Protein AF-A0A0H2ZVA6-F1 (afdb_monomer)

Sequence (138 aa):
MTTPAHDQKVTHRYTIHYPEHEPRESDPHYRDFDAYRRKTHATAKCAFGVRTGDFTQCHGPLELHHTHIEFALQNGVDLQMLEHQYPGVGDPDSVGAWVESAQNLTYYCRWHHRGPGGVHCASSADFEGEHFVRGLIS

Foldseek 3Di:
DDDDDDDDDDDDDDDDDFPDDDPLVPQPQVVQLVVCCVVCQVPADAPLCVLLVHCPQADAGKDKDFAPDDRRRQVVDDLVVVCVVPPPQSDNVCVNNVSSHPVRIHIHHCCCCPNCLHPVHDDPVQVVVCSVDPPSDD

Structure (mmCIF, N/CA/C/O backbone):
data_AF-A0A0H2ZVA6-F1
#
_entry.id   AF-A0A0H2ZVA6-F1
#
loop_
_atom_site.group_PDB
_atom_site.id
_atom_site.type_symbol
_atom_site.label_atom_id
_atom_site.la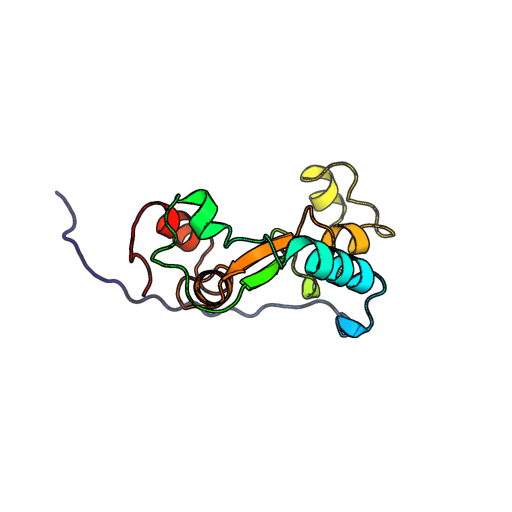bel_alt_id
_atom_site.label_comp_id
_atom_site.label_asym_id
_atom_site.label_entity_id
_atom_site.label_seq_id
_atom_site.pdbx_PDB_ins_code
_atom_site.Cartn_x
_atom_site.Cartn_y
_atom_site.Cartn_z
_atom_site.occupancy
_atom_site.B_iso_or_equiv
_atom_site.auth_seq_id
_atom_site.auth_comp_id
_atom_site.auth_asym_id
_atom_site.auth_atom_id
_atom_site.pdbx_PDB_model_num
ATOM 1 N N . MET A 1 1 ? -1.906 -5.203 38.327 1.00 72.31 1 MET A N 1
ATOM 2 C CA . MET A 1 1 ? -2.528 -3.883 38.078 1.00 72.31 1 MET A CA 1
ATOM 3 C C . MET A 1 1 ? -2.742 -3.741 36.583 1.00 72.31 1 MET A C 1
ATOM 5 O O . MET A 1 1 ? -1.890 -4.207 35.840 1.00 72.31 1 MET A O 1
ATOM 9 N N . THR A 1 2 ? -3.860 -3.159 36.154 1.00 92.38 2 THR A N 1
ATOM 10 C CA . THR A 1 2 ? -4.205 -2.939 34.738 1.00 92.38 2 THR A CA 1
ATOM 11 C C . THR A 1 2 ? -4.223 -1.444 34.431 1.00 92.38 2 THR A C 1
ATOM 13 O O . THR A 1 2 ? -4.660 -0.659 35.272 1.00 92.38 2 THR A O 1
ATOM 16 N N . THR A 1 3 ? -3.787 -1.048 33.237 1.00 91.50 3 THR A N 1
ATOM 17 C CA . THR A 1 3 ? -3.921 0.333 32.747 1.00 91.50 3 THR A CA 1
ATOM 18 C C . THR A 1 3 ? -5.367 0.576 32.282 1.00 91.50 3 THR A C 1
ATOM 20 O O . THR A 1 3 ? -5.880 -0.253 31.529 1.00 91.50 3 THR A O 1
ATOM 23 N N . PRO A 1 4 ? -6.051 1.657 32.711 1.00 96.12 4 PRO A N 1
ATOM 24 C CA . PRO A 1 4 ? -7.389 1.998 32.217 1.00 96.12 4 PRO A CA 1
ATOM 25 C C . PRO A 1 4 ? -7.412 2.299 30.711 1.00 96.12 4 PRO A C 1
ATOM 27 O O . PRO A 1 4 ? -6.395 2.691 30.134 1.00 96.12 4 PRO A O 1
ATOM 30 N N . ALA A 1 5 ? -8.587 2.169 30.088 1.00 93.56 5 ALA A N 1
ATOM 31 C CA . ALA A 1 5 ? -8.805 2.618 28.714 1.00 93.56 5 ALA A CA 1
ATOM 32 C C . ALA A 1 5 ? -8.546 4.128 28.598 1.00 93.56 5 ALA A C 1
ATOM 34 O O . ALA A 1 5 ? -8.952 4.902 29.468 1.00 93.56 5 ALA A O 1
ATOM 35 N N . HIS A 1 6 ? -7.846 4.529 27.546 1.00 94.62 6 HIS A N 1
ATOM 36 C CA . HIS A 1 6 ? -7.481 5.913 27.287 1.00 94.62 6 HIS A CA 1
ATOM 37 C C . HIS A 1 6 ? -7.199 6.100 25.799 1.00 94.62 6 HIS A C 1
ATOM 39 O O . HIS A 1 6 ? -6.819 5.149 25.116 1.00 94.62 6 HIS A O 1
ATOM 45 N N . ASP A 1 7 ? -7.327 7.340 25.341 1.00 94.94 7 ASP A N 1
ATOM 46 C CA . ASP A 1 7 ? -6.910 7.739 24.004 1.00 94.94 7 ASP A CA 1
ATOM 47 C C . ASP A 1 7 ? -5.496 8.314 24.064 1.00 94.94 7 ASP A C 1
ATOM 49 O O . ASP A 1 7 ? -5.144 9.060 24.984 1.00 94.94 7 ASP A O 1
ATOM 53 N N . GLN A 1 8 ? -4.696 8.018 23.046 1.00 93.44 8 GLN A N 1
ATOM 54 C CA . GLN A 1 8 ? -3.382 8.615 22.869 1.00 93.44 8 GLN A CA 1
ATOM 55 C C . GLN A 1 8 ? -3.312 9.308 21.512 1.00 93.44 8 GLN A C 1
ATOM 57 O O . GLN A 1 8 ? -3.601 8.721 20.476 1.00 93.44 8 GLN A O 1
ATOM 62 N N . LYS A 1 9 ? -2.881 10.571 21.513 1.00 92.75 9 LYS A N 1
ATOM 63 C CA . LYS A 1 9 ? -2.561 11.296 20.281 1.00 92.75 9 LYS A CA 1
ATOM 64 C C . LYS A 1 9 ? -1.098 11.057 19.936 1.00 92.75 9 LYS A C 1
ATOM 66 O O . LYS A 1 9 ? -0.226 11.295 20.770 1.00 92.75 9 LYS A O 1
ATOM 71 N N . VAL A 1 10 ? -0.838 10.614 18.712 1.00 91.50 10 VAL A N 1
ATOM 72 C CA . VAL A 1 10 ? 0.510 10.325 18.207 1.00 91.50 10 VAL A CA 1
ATOM 73 C C . VAL A 1 10 ? 0.811 11.237 17.018 1.00 91.50 10 VAL A C 1
ATOM 75 O O . VAL A 1 10 ? -0.084 11.635 16.276 1.00 91.50 10 VAL A O 1
ATOM 78 N N . THR A 1 11 ? 2.073 11.629 16.848 1.00 91.69 11 THR A N 1
ATOM 79 C CA . THR A 1 11 ? 2.539 12.392 15.683 1.00 91.69 11 THR A CA 1
ATOM 80 C C . THR A 1 11 ? 3.852 11.803 15.196 1.00 91.69 11 THR A C 1
ATOM 82 O O . THR A 1 11 ? 4.812 11.713 15.958 1.00 91.69 11 THR A O 1
ATOM 85 N N . HIS A 1 12 ? 3.898 11.446 13.915 1.00 89.00 12 HIS A N 1
ATOM 86 C CA . HIS A 1 12 ? 5.106 10.990 13.242 1.00 89.00 12 HIS A CA 1
ATOM 87 C C . HIS A 1 12 ? 5.666 12.099 12.345 1.00 89.00 12 HIS A C 1
ATOM 89 O O . HIS A 1 12 ? 4.916 12.798 11.665 1.00 89.00 12 HIS A O 1
ATOM 95 N N . ARG A 1 13 ? 6.993 12.263 12.331 1.00 94.25 13 ARG A N 1
ATOM 96 C CA . ARG A 1 13 ? 7.688 13.184 11.425 1.00 94.25 13 ARG A CA 1
ATOM 97 C C . ARG A 1 13 ? 8.881 12.471 10.807 1.00 94.25 13 ARG A C 1
ATOM 99 O O . ARG A 1 13 ? 9.827 12.137 11.514 1.00 94.25 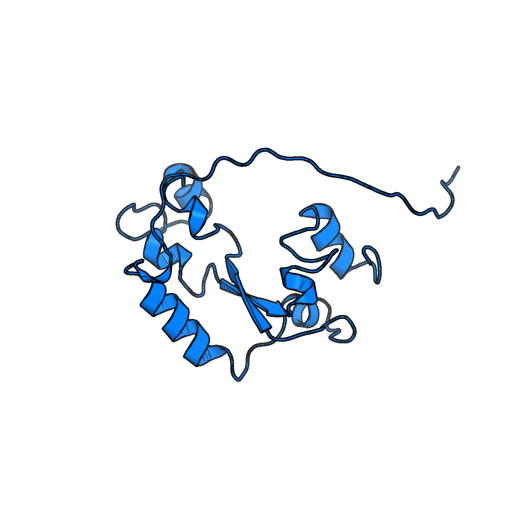13 ARG A O 1
ATOM 106 N N . TYR A 1 14 ? 8.836 12.291 9.492 1.00 93.12 14 TYR A N 1
ATOM 107 C CA . TYR A 1 14 ? 9.887 11.635 8.722 1.00 93.12 14 TYR A CA 1
ATOM 108 C C . TYR A 1 14 ? 10.442 12.567 7.651 1.00 93.12 14 TYR A C 1
ATOM 110 O O . TYR A 1 14 ? 9.725 13.410 7.111 1.00 93.12 14 TYR A O 1
ATOM 118 N N . THR A 1 15 ? 11.713 12.362 7.322 1.00 96.81 15 THR A N 1
ATOM 119 C CA . THR A 1 15 ? 12.297 12.804 6.058 1.00 96.81 15 THR A CA 1
ATOM 120 C C . THR A 1 15 ? 12.515 11.549 5.230 1.00 96.81 15 THR A C 1
ATOM 122 O O . THR A 1 15 ? 13.304 10.693 5.623 1.00 96.81 15 THR A O 1
ATOM 125 N N . ILE A 1 16 ? 11.796 11.424 4.118 1.00 94.50 16 ILE A N 1
ATOM 126 C CA . ILE A 1 16 ? 11.925 10.291 3.200 1.00 94.50 16 ILE A CA 1
ATOM 127 C C . ILE A 1 16 ? 12.759 10.757 2.009 1.00 94.50 16 ILE A C 1
ATOM 129 O O . ILE A 1 16 ? 12.471 11.802 1.423 1.00 94.50 16 ILE A O 1
ATOM 133 N N . HIS A 1 17 ? 13.796 9.997 1.669 1.00 96.19 17 HIS A N 1
ATOM 134 C CA . HIS A 1 17 ? 14.522 10.174 0.419 1.00 96.19 17 HIS A CA 1
ATOM 135 C C . HIS A 1 17 ? 13.864 9.307 -0.653 1.00 96.19 17 HIS A C 1
ATOM 137 O O . HIS A 1 17 ? 13.790 8.091 -0.493 1.00 96.19 17 HIS A O 1
ATOM 143 N N . TYR A 1 18 ? 13.399 9.939 -1.727 1.00 94.88 18 TYR A N 1
ATOM 144 C CA . TYR A 1 18 ? 12.959 9.241 -2.928 1.00 94.88 18 TYR A CA 1
ATOM 145 C C . TYR A 1 18 ? 14.102 9.278 -3.948 1.00 94.88 18 TYR A C 1
ATOM 147 O O . TYR A 1 18 ? 14.636 10.370 -4.182 1.00 94.88 18 TYR A O 1
ATOM 155 N N . PRO A 1 19 ? 14.495 8.131 -4.532 1.00 94.88 19 PRO A N 1
ATOM 156 C CA . PRO A 1 19 ? 15.465 8.107 -5.621 1.00 94.88 19 PRO A CA 1
ATOM 157 C C . PRO A 1 19 ? 14.917 8.871 -6.835 1.00 94.88 19 PRO A C 1
ATOM 159 O O . PRO A 1 19 ? 13.724 9.169 -6.908 1.00 94.88 19 PRO A O 1
ATOM 162 N N . GLU A 1 20 ? 15.778 9.189 -7.799 1.00 93.81 20 GLU A N 1
ATOM 163 C CA . GLU A 1 20 ? 15.338 9.768 -9.071 1.00 93.81 20 GLU A CA 1
ATOM 164 C C . GLU A 1 20 ? 14.336 8.830 -9.759 1.00 93.81 20 GLU A C 1
ATOM 166 O O . GLU A 1 20 ? 14.572 7.625 -9.860 1.00 93.81 20 GLU A O 1
ATOM 171 N N . HIS A 1 21 ? 13.197 9.370 -10.185 1.00 89.56 21 HIS A N 1
ATOM 172 C CA . HIS A 1 21 ? 12.134 8.629 -10.852 1.00 89.56 21 HIS A CA 1
ATOM 173 C C . HIS A 1 21 ? 11.366 9.558 -11.791 1.00 89.56 21 HIS A C 1
ATOM 175 O O . HIS A 1 21 ? 11.141 10.729 -11.483 1.00 89.56 21 HIS A O 1
ATOM 181 N N . GLU A 1 22 ? 10.957 9.018 -12.932 1.00 85.69 22 GLU A N 1
ATOM 182 C CA . GLU A 1 22 ? 10.122 9.732 -13.892 1.00 85.69 22 GLU A CA 1
ATOM 183 C C . GLU A 1 22 ? 8.661 9.792 -13.418 1.00 85.69 22 GLU A C 1
ATOM 185 O O . GLU A 1 22 ? 8.242 8.992 -12.569 1.00 85.69 22 GLU A O 1
ATOM 190 N N . PRO A 1 23 ? 7.842 10.704 -13.977 1.00 87.31 23 PRO A N 1
ATOM 191 C CA . PRO A 1 23 ? 6.399 10.625 -13.836 1.00 87.31 23 PRO A CA 1
ATOM 192 C C . PRO A 1 23 ? 5.895 9.231 -14.204 1.00 87.31 23 PRO A C 1
ATOM 194 O O . PRO A 1 23 ? 6.365 8.596 -15.154 1.00 87.31 23 PRO A O 1
ATOM 197 N N . ARG A 1 24 ? 4.893 8.763 -13.468 1.00 84.06 24 ARG A N 1
ATOM 198 C CA . ARG A 1 24 ? 4.350 7.423 -13.673 1.00 84.06 24 ARG A CA 1
ATOM 199 C C . ARG A 1 24 ? 3.790 7.233 -15.081 1.00 84.06 24 ARG A C 1
ATOM 201 O O . ARG A 1 24 ? 3.897 6.159 -15.651 1.00 84.06 24 ARG A O 1
ATOM 208 N N . GLU A 1 25 ? 3.221 8.277 -15.673 1.00 82.19 25 GLU A N 1
ATOM 209 C CA . GLU A 1 25 ? 2.651 8.229 -17.020 1.00 82.19 25 GLU A CA 1
ATOM 210 C C . GLU A 1 25 ? 3.683 7.913 -18.114 1.00 82.19 25 GLU A C 1
ATOM 212 O O . GLU A 1 25 ? 3.300 7.444 -19.186 1.00 82.19 25 GLU A O 1
ATOM 217 N N . SER A 1 26 ? 4.970 8.166 -17.860 1.00 85.06 26 SER A N 1
ATOM 218 C CA . SER A 1 26 ? 6.075 7.836 -18.767 1.00 85.06 26 SER A CA 1
ATOM 219 C C . SER A 1 26 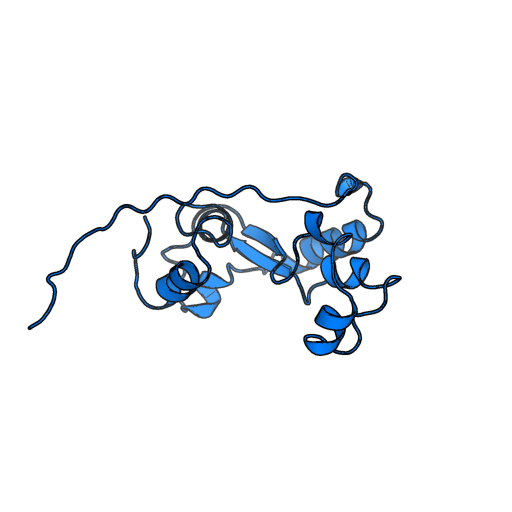? 6.746 6.493 -18.470 1.00 85.06 26 SER A C 1
ATOM 221 O O . SER A 1 26 ? 7.625 6.086 -19.230 1.00 85.06 26 SER A O 1
ATOM 223 N N . ASP A 1 27 ? 6.336 5.788 -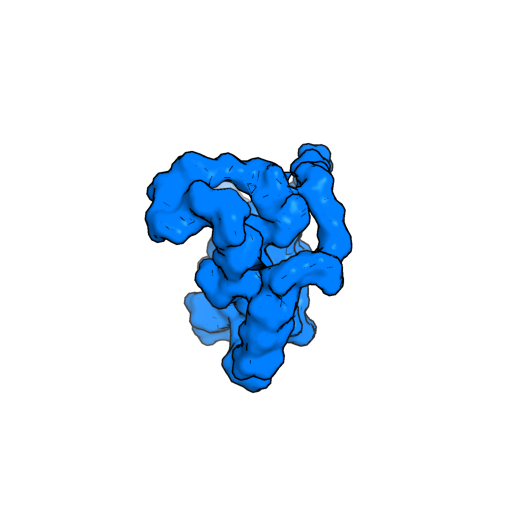17.413 1.00 83.31 27 ASP A N 1
ATOM 224 C CA . ASP A 1 27 ? 6.872 4.468 -17.102 1.00 83.31 27 ASP A CA 1
ATOM 225 C C . ASP A 1 27 ? 6.437 3.433 -18.161 1.00 83.31 27 ASP A C 1
ATOM 227 O O . ASP A 1 27 ? 5.241 3.293 -18.447 1.00 83.31 27 ASP A O 1
ATOM 231 N N . PRO A 1 28 ? 7.373 2.673 -18.764 1.00 84.50 28 PRO A N 1
ATOM 232 C CA . PRO A 1 28 ? 7.033 1.663 -19.764 1.00 84.50 28 PRO A CA 1
ATOM 233 C C . PRO A 1 28 ? 6.138 0.535 -19.232 1.00 84.50 28 PRO A C 1
ATOM 235 O O . PRO A 1 28 ? 5.513 -0.142 -20.061 1.00 84.50 28 PRO A O 1
ATOM 238 N N . HIS A 1 29 ? 6.060 0.337 -17.911 1.00 85.94 29 HIS A N 1
ATOM 239 C CA . HIS A 1 29 ? 5.242 -0.682 -17.245 1.00 85.94 29 HIS A CA 1
ATOM 240 C C . HIS A 1 29 ? 3.904 -0.148 -16.712 1.00 85.94 29 HIS A C 1
ATOM 242 O O . HIS A 1 29 ? 3.016 -0.939 -16.397 1.00 85.94 29 HIS A O 1
ATOM 248 N N . TYR A 1 30 ? 3.653 1.165 -16.767 1.00 85.94 30 TYR A N 1
ATOM 249 C CA . TYR A 1 30 ? 2.349 1.750 -16.434 1.00 85.94 30 TYR A CA 1
ATOM 250 C C . TYR A 1 30 ? 1.202 1.136 -17.251 1.00 85.94 30 TYR A C 1
ATOM 252 O O . TYR A 1 30 ? 0.064 1.028 -16.784 1.00 85.94 30 TYR A O 1
ATOM 260 N N . ARG A 1 31 ? 1.498 0.675 -18.476 1.00 86.12 31 ARG A N 1
ATOM 261 C CA . ARG A 1 31 ? 0.541 -0.059 -19.317 1.00 86.12 31 ARG A CA 1
ATOM 262 C C . ARG A 1 31 ? 0.003 -1.315 -18.622 1.00 86.12 31 ARG A C 1
ATOM 264 O O . ARG A 1 31 ? -1.166 -1.642 -18.810 1.00 86.12 31 ARG A O 1
ATOM 271 N N . ASP A 1 32 ? 0.837 -1.997 -17.841 1.00 86.44 32 ASP A N 1
ATOM 272 C CA . ASP A 1 32 ? 0.512 -3.252 -17.166 1.00 86.44 32 ASP A CA 1
ATOM 273 C C . ASP A 1 32 ? -0.357 -2.971 -15.939 1.00 86.44 32 ASP A C 1
ATOM 275 O O . ASP A 1 32 ? -1.397 -3.612 -15.760 1.00 86.44 32 ASP A O 1
ATOM 279 N N . PHE A 1 33 ? -0.030 -1.918 -15.185 1.00 90.88 33 PHE A N 1
ATOM 280 C CA . PHE A 1 33 ? -0.886 -1.407 -14.118 1.00 90.88 33 PHE A CA 1
ATOM 281 C C . PHE A 1 33 ? -2.260 -0.980 -14.621 1.00 90.88 33 PHE A C 1
ATOM 283 O O . PHE A 1 33 ? -3.279 -1.373 -14.051 1.00 90.88 33 PHE A O 1
ATOM 290 N N . ASP A 1 34 ? -2.328 -0.180 -15.689 1.00 90.69 34 ASP A N 1
ATOM 291 C CA . ASP A 1 34 ? -3.609 0.286 -16.215 1.00 90.69 34 ASP A CA 1
ATOM 292 C C . ASP A 1 34 ? -4.406 -0.869 -16.837 1.00 90.69 34 ASP A C 1
ATOM 294 O O . ASP A 1 34 ? -5.623 -0.942 -16.651 1.00 90.69 34 ASP A O 1
ATOM 298 N N . ALA A 1 35 ? -3.745 -1.821 -17.504 1.00 89.81 35 ALA A N 1
ATOM 299 C CA . ALA A 1 35 ? -4.383 -3.038 -18.002 1.00 89.81 35 ALA A CA 1
ATOM 300 C C . ALA A 1 35 ? -4.967 -3.879 -16.859 1.00 89.81 35 ALA A C 1
ATOM 302 O O . ALA A 1 35 ? -6.133 -4.284 -16.935 1.00 89.81 35 ALA A O 1
ATOM 303 N N . TYR A 1 36 ? -4.200 -4.096 -15.785 1.00 92.19 36 TYR A N 1
ATOM 304 C CA . TYR A 1 36 ? -4.681 -4.766 -14.581 1.00 92.19 36 TYR A CA 1
ATOM 305 C C . TYR A 1 36 ? -5.872 -4.006 -13.997 1.00 92.19 36 TYR A C 1
ATOM 307 O O . TYR A 1 36 ? -6.961 -4.572 -13.893 1.00 92.19 36 TYR A O 1
ATOM 315 N N . ARG A 1 37 ? -5.725 -2.696 -13.757 1.00 93.75 37 ARG A N 1
ATOM 316 C CA . ARG A 1 37 ? -6.778 -1.836 -13.209 1.00 93.75 37 ARG A CA 1
ATOM 317 C C . ARG A 1 37 ? -8.066 -1.930 -14.021 1.00 93.75 37 ARG A C 1
ATOM 319 O O . ARG A 1 37 ? -9.125 -2.163 -13.447 1.00 93.75 37 ARG A O 1
ATOM 326 N N . ARG A 1 38 ? -8.003 -1.768 -15.345 1.00 93.81 38 ARG A N 1
ATOM 327 C CA . ARG A 1 38 ? -9.178 -1.846 -16.231 1.00 93.81 38 ARG A CA 1
ATOM 328 C C . ARG A 1 38 ? -9.855 -3.212 -16.164 1.00 93.81 38 ARG A C 1
ATOM 330 O O . ARG A 1 38 ? -11.081 -3.276 -16.162 1.00 93.81 38 ARG A O 1
ATOM 337 N N . LYS A 1 39 ? -9.070 -4.290 -16.095 1.00 94.88 39 LYS A N 1
ATOM 338 C CA . LYS A 1 39 ? -9.576 -5.665 -16.038 1.00 94.88 39 LYS A CA 1
ATOM 339 C C . LYS A 1 39 ? -10.251 -5.983 -14.704 1.00 94.88 39 LYS A C 1
ATOM 341 O O . LYS A 1 39 ? -11.253 -6.692 -14.696 1.00 94.88 39 LYS A O 1
ATOM 346 N N . THR A 1 40 ? -9.712 -5.495 -13.589 1.00 96.25 40 THR A N 1
ATOM 347 C CA . THR A 1 40 ? -10.127 -5.936 -12.248 1.00 96.25 40 THR A CA 1
ATOM 348 C C . THR A 1 40 ? -11.033 -4.957 -11.517 1.00 96.25 40 THR A C 1
ATOM 350 O O . THR A 1 40 ? -11.802 -5.390 -10.661 1.00 96.25 40 THR A O 1
ATOM 353 N N . HIS A 1 41 ? -10.991 -3.659 -11.839 1.00 96.06 41 HIS A N 1
ATOM 354 C CA . HIS A 1 41 ? -11.669 -2.620 -11.054 1.00 96.06 41 HIS A CA 1
ATOM 355 C C . HIS A 1 41 ? -13.179 -2.854 -10.913 1.00 96.06 41 HIS A C 1
ATOM 357 O O . HIS A 1 41 ? -13.728 -2.643 -9.837 1.00 96.06 41 HIS A O 1
ATOM 363 N N . ALA A 1 42 ? -13.849 -3.344 -11.962 1.00 96.56 42 ALA A N 1
ATOM 364 C CA . ALA A 1 42 ? -15.296 -3.581 -11.944 1.00 96.56 42 ALA A CA 1
ATOM 365 C C . ALA A 1 42 ? -15.742 -4.612 -10.888 1.00 96.56 42 ALA A C 1
ATOM 367 O O . ALA A 1 42 ? -16.865 -4.539 -10.396 1.00 96.56 42 ALA A O 1
ATOM 368 N N . THR A 1 43 ? -14.873 -5.563 -10.539 1.00 96.50 43 THR A N 1
ATOM 369 C CA . THR A 1 43 ? -15.146 -6.622 -9.552 1.00 96.50 43 THR A CA 1
ATOM 370 C C . THR A 1 43 ? -14.283 -6.506 -8.298 1.00 96.50 43 THR A C 1
ATOM 372 O O . THR A 1 43 ? -14.348 -7.372 -7.424 1.00 96.50 43 THR A O 1
ATOM 375 N N . ALA A 1 44 ? -13.447 -5.472 -8.218 1.00 97.44 44 ALA A N 1
ATOM 376 C CA . ALA A 1 44 ? -12.543 -5.263 -7.106 1.00 97.44 44 ALA A CA 1
ATOM 377 C C . ALA A 1 44 ? -13.314 -4.966 -5.816 1.00 97.44 44 ALA A C 1
ATOM 379 O O . ALA A 1 44 ? -14.432 -4.447 -5.816 1.00 97.44 44 ALA A O 1
ATOM 380 N N . LYS A 1 45 ? -12.684 -5.290 -4.692 1.00 98.19 45 LYS A N 1
ATOM 381 C CA . LYS A 1 45 ? -13.169 -4.981 -3.349 1.00 98.19 45 LYS A CA 1
ATOM 382 C C . LYS A 1 45 ? -12.010 -4.435 -2.534 1.00 98.19 45 LYS A C 1
ATOM 384 O O . LYS A 1 45 ? -10.861 -4.767 -2.801 1.00 98.19 45 LYS A O 1
ATOM 389 N N . CYS A 1 46 ? -12.325 -3.623 -1.531 1.00 98.31 46 CYS A N 1
ATOM 390 C CA . CYS A 1 46 ? -11.332 -3.164 -0.569 1.00 98.31 46 CYS A CA 1
ATOM 391 C C . CYS A 1 46 ? -10.734 -4.376 0.163 1.00 98.31 46 CYS A C 1
ATOM 393 O O . CYS A 1 46 ? -11.478 -5.128 0.796 1.00 98.31 46 CYS A O 1
ATOM 395 N N . ALA A 1 47 ? -9.416 -4.549 0.092 1.00 98.19 47 ALA A N 1
ATOM 396 C CA . ALA A 1 47 ? -8.700 -5.667 0.692 1.00 98.19 47 ALA A CA 1
ATOM 397 C C . ALA A 1 47 ? -8.869 -5.705 2.215 1.00 98.19 47 ALA A C 1
ATOM 399 O O . ALA A 1 47 ? -9.052 -6.786 2.767 1.00 98.19 47 ALA A O 1
ATOM 400 N N . PHE A 1 48 ? -8.934 -4.542 2.875 1.00 97.88 48 PHE A N 1
ATOM 401 C CA . PHE A 1 48 ? -9.252 -4.456 4.303 1.00 97.88 48 PHE A CA 1
ATOM 402 C C . PHE A 1 48 ? -10.609 -5.107 4.611 1.00 97.88 48 PHE A C 1
ATOM 404 O O . PHE A 1 48 ? -10.696 -6.003 5.445 1.00 97.88 48 PHE A O 1
ATOM 411 N N . GLY A 1 49 ? -11.664 -4.725 3.880 1.00 97.50 49 GLY A N 1
ATOM 412 C CA . GLY A 1 49 ? -13.008 -5.278 4.084 1.00 97.50 49 GLY A CA 1
ATOM 413 C C . GLY A 1 49 ? -13.115 -6.762 3.723 1.00 97.50 49 GLY A C 1
ATOM 414 O O . GLY A 1 49 ? -13.826 -7.512 4.387 1.00 97.50 49 GLY A O 1
ATOM 415 N N . VAL A 1 50 ? -12.374 -7.218 2.705 1.00 98.12 50 VAL A N 1
ATOM 416 C CA . VAL A 1 50 ? -12.258 -8.653 2.389 1.00 98.12 50 VAL A CA 1
ATOM 417 C C . VAL A 1 50 ? -11.614 -9.406 3.552 1.00 98.12 50 VAL A C 1
ATOM 419 O O . VAL A 1 50 ? -12.115 -10.458 3.940 1.00 98.12 50 VAL A O 1
ATOM 422 N N . ARG A 1 51 ? -10.529 -8.867 4.115 1.00 97.19 51 ARG A N 1
ATOM 423 C CA . ARG A 1 51 ? -9.755 -9.503 5.183 1.00 97.19 51 ARG A CA 1
ATOM 424 C C . ARG A 1 51 ? -10.521 -9.589 6.499 1.00 97.19 51 ARG A C 1
ATOM 426 O O . ARG A 1 51 ? -10.466 -10.621 7.158 1.00 97.19 51 ARG A O 1
ATOM 433 N N . THR A 1 52 ? -11.239 -8.535 6.876 1.00 96.88 52 THR A N 1
ATOM 434 C CA . THR A 1 52 ? -12.041 -8.510 8.110 1.00 96.88 52 THR A CA 1
ATOM 435 C C . THR A 1 52 ? -13.406 -9.182 7.952 1.00 96.88 52 THR A C 1
ATOM 437 O O . THR A 1 52 ? -14.073 -9.464 8.946 1.00 96.88 52 THR A O 1
ATOM 440 N N . GLY A 1 53 ? -13.849 -9.422 6.713 1.00 97.19 53 GLY A N 1
ATOM 441 C CA . GLY A 1 53 ? -15.218 -9.846 6.415 1.00 97.19 53 GLY A CA 1
ATOM 442 C C . GLY A 1 53 ? -16.261 -8.748 6.661 1.00 97.19 53 GLY A C 1
ATOM 443 O O . GLY A 1 53 ? -17.455 -9.043 6.703 1.00 97.19 53 GLY A O 1
ATOM 444 N N . ASP A 1 54 ? -15.833 -7.493 6.828 1.00 94.94 54 ASP A N 1
ATOM 445 C CA . ASP A 1 54 ? -16.675 -6.365 7.219 1.00 94.94 54 ASP A CA 1
ATOM 446 C C . ASP A 1 54 ? -16.360 -5.114 6.386 1.00 94.94 54 ASP A C 1
ATOM 448 O O . ASP A 1 54 ? -15.283 -4.521 6.461 1.00 94.94 54 ASP A O 1
ATOM 452 N N . PHE A 1 55 ? -17.344 -4.677 5.601 1.00 96.44 55 PHE A N 1
ATOM 453 C CA . PHE A 1 55 ? -17.232 -3.511 4.725 1.00 96.44 55 PHE A CA 1
ATOM 454 C C . PHE A 1 55 ? -17.813 -2.229 5.336 1.00 96.44 55 PHE A C 1
ATOM 456 O O . PHE A 1 55 ? -17.822 -1.200 4.665 1.00 96.44 55 PHE A O 1
ATOM 463 N N . THR A 1 56 ? -18.281 -2.247 6.588 1.00 94.75 56 THR A N 1
ATOM 464 C CA . THR A 1 56 ? -18.917 -1.076 7.226 1.00 94.75 56 THR A CA 1
ATOM 465 C C . THR A 1 56 ? -17.975 0.119 7.395 1.00 94.75 56 THR A C 1
ATOM 467 O O . THR A 1 56 ? -18.444 1.252 7.402 1.00 94.75 56 THR A O 1
A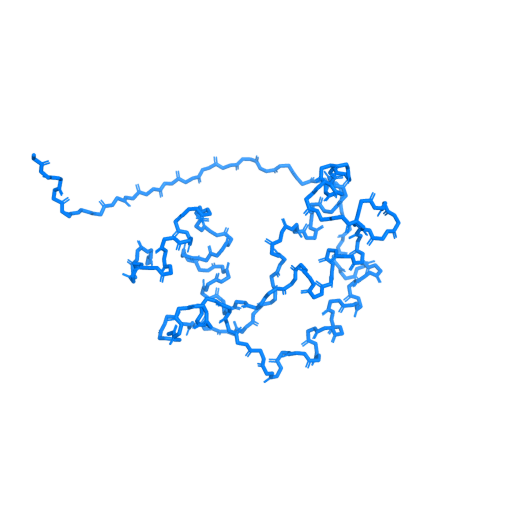TOM 470 N N . GLN A 1 57 ? -16.662 -0.123 7.455 1.00 92.94 57 GLN A N 1
ATOM 471 C CA . GLN A 1 57 ? -15.614 0.907 7.529 1.00 92.94 57 GLN A CA 1
ATOM 472 C C . GLN A 1 57 ? -15.096 1.342 6.143 1.00 92.94 57 GLN A C 1
ATOM 474 O O . GLN A 1 57 ? -14.202 2.178 6.026 1.00 92.94 57 GLN A O 1
ATOM 479 N N . CYS A 1 58 ? -15.600 0.751 5.053 1.00 95.88 58 CYS A N 1
ATOM 480 C CA . CYS A 1 58 ? -15.155 1.105 3.709 1.00 95.88 58 CYS A CA 1
ATOM 481 C C . CYS A 1 58 ? -15.849 2.378 3.218 1.00 95.88 58 CYS A C 1
ATOM 483 O O . CYS A 1 58 ? -17.062 2.401 3.011 1.00 95.88 58 CYS A O 1
ATOM 485 N N . HIS A 1 59 ? -15.058 3.415 2.937 1.00 95.75 59 HIS A N 1
ATOM 486 C CA . HIS A 1 59 ? -15.558 4.689 2.425 1.00 95.75 59 HIS A CA 1
ATOM 487 C C . HIS A 1 59 ? -14.744 5.200 1.228 1.00 95.75 59 HIS A C 1
ATOM 489 O O . HIS A 1 59 ? -13.511 5.117 1.195 1.00 95.75 59 HIS A O 1
ATOM 495 N N . GLY A 1 60 ? -15.457 5.782 0.259 1.00 96.19 60 GLY A N 1
ATOM 496 C CA . GLY A 1 60 ? -14.892 6.359 -0.962 1.00 96.19 60 GLY A CA 1
ATOM 497 C C . GLY A 1 60 ? -14.619 5.344 -2.083 1.00 96.19 60 GLY A C 1
ATOM 498 O O . GLY A 1 60 ? -14.883 4.152 -1.923 1.00 96.19 60 GLY A O 1
ATOM 499 N N . PRO A 1 61 ? -14.121 5.818 -3.242 1.00 97.19 61 PRO A N 1
ATOM 500 C CA . PRO A 1 61 ? -13.824 4.960 -4.389 1.00 97.19 61 PRO A CA 1
ATOM 501 C C . PRO A 1 61 ? -12.677 3.991 -4.087 1.00 97.19 61 PRO A C 1
ATOM 503 O O . PRO A 1 61 ? -11.881 4.230 -3.178 1.00 97.19 61 PRO A O 1
ATOM 506 N N . LEU A 1 62 ? -12.585 2.915 -4.871 1.00 98.19 62 LEU A N 1
ATOM 507 C CA . LEU A 1 62 ? -11.430 2.024 -4.846 1.00 98.19 62 LEU A CA 1
ATOM 508 C C . LEU A 1 62 ? -10.240 2.668 -5.556 1.00 98.19 62 LEU A C 1
ATOM 510 O O . LEU A 1 62 ? -10.369 3.272 -6.620 1.00 98.19 62 LEU A O 1
ATOM 514 N N . GLU A 1 63 ? -9.077 2.507 -4.949 1.00 97.25 63 GLU A N 1
ATOM 515 C CA . GLU A 1 63 ? -7.786 2.988 -5.408 1.00 97.25 63 GLU A CA 1
ATOM 516 C C . GLU A 1 63 ? -6.824 1.794 -5.379 1.00 97.25 63 GLU A C 1
ATOM 518 O O . GLU A 1 63 ? -6.907 0.941 -4.491 1.00 97.25 63 GLU A O 1
ATOM 523 N N . LEU A 1 64 ? -5.968 1.691 -6.394 1.00 95.69 64 LEU A N 1
ATOM 524 C CA . LEU A 1 64 ? -4.990 0.613 -6.480 1.00 95.69 64 LEU A CA 1
ATOM 525 C C . LEU A 1 64 ? -3.678 1.073 -5.833 1.00 95.69 64 LEU A C 1
ATOM 527 O O . LEU A 1 64 ? -3.226 2.186 -6.102 1.00 95.69 64 LEU A O 1
ATOM 531 N N . HIS A 1 65 ? -3.121 0.221 -4.982 1.00 97.19 65 HIS A N 1
ATOM 532 C CA . HIS A 1 65 ? -2.001 0.486 -4.082 1.00 97.19 65 HIS A CA 1
ATOM 533 C C . HIS A 1 65 ? -0.850 -0.487 -4.353 1.00 97.19 65 HIS A C 1
ATOM 535 O O . HIS A 1 65 ? -1.111 -1.670 -4.591 1.00 97.19 65 HIS A O 1
ATOM 541 N N . HIS A 1 66 ? 0.395 -0.009 -4.272 1.00 96.44 66 HIS A N 1
ATOM 542 C CA . HIS A 1 66 ? 1.580 -0.863 -4.315 1.00 96.44 66 HIS A CA 1
ATOM 543 C C . HIS A 1 66 ? 1.893 -1.415 -2.922 1.00 96.44 66 HIS A C 1
ATOM 545 O O . HIS A 1 66 ? 2.236 -0.677 -2.012 1.00 96.44 66 HIS A O 1
ATOM 551 N N . THR A 1 67 ? 1.791 -2.725 -2.757 1.00 94.38 67 THR A N 1
ATOM 552 C CA . THR A 1 67 ? 1.719 -3.402 -1.456 1.00 94.38 67 THR A CA 1
ATOM 553 C C . THR A 1 67 ? 3.082 -3.565 -0.785 1.00 94.38 67 THR A C 1
ATOM 555 O O . THR A 1 67 ? 3.167 -3.595 0.440 1.00 94.38 67 THR A O 1
ATOM 558 N N . HIS A 1 68 ? 4.147 -3.713 -1.570 1.00 93.50 68 HIS A N 1
ATOM 559 C CA . HIS A 1 68 ? 5.491 -4.016 -1.079 1.00 93.50 68 HIS A CA 1
ATOM 560 C C . HIS A 1 68 ? 6.476 -2.899 -1.400 1.00 93.50 68 HIS A C 1
ATOM 562 O O . HIS A 1 68 ? 7.221 -2.462 -0.526 1.00 93.50 68 HIS A O 1
ATOM 568 N N . ILE A 1 69 ? 6.484 -2.444 -2.652 1.00 93.75 69 ILE A N 1
ATOM 569 C CA . ILE A 1 69 ? 7.391 -1.401 -3.131 1.00 93.75 69 ILE A CA 1
ATOM 570 C C . ILE A 1 69 ? 6.577 -0.382 -3.906 1.00 93.75 69 ILE A C 1
ATOM 572 O O . ILE A 1 69 ? 6.001 -0.709 -4.941 1.00 93.75 69 ILE A O 1
ATOM 576 N N . GLU A 1 70 ? 6.552 0.852 -3.409 1.00 94.25 70 GLU A N 1
ATOM 577 C CA . GLU A 1 70 ? 5.961 1.972 -4.131 1.00 94.25 70 GLU A CA 1
ATOM 578 C C . GLU A 1 70 ? 6.718 2.248 -5.425 1.00 94.25 70 GLU A C 1
ATOM 580 O O . GLU A 1 70 ? 7.949 2.256 -5.437 1.00 94.25 70 GLU A O 1
ATOM 585 N N . PHE A 1 71 ? 5.981 2.580 -6.485 1.00 92.75 71 PHE A N 1
ATOM 586 C CA . PHE A 1 71 ? 6.548 2.989 -7.773 1.00 92.75 71 PHE A CA 1
ATOM 587 C C . PHE A 1 71 ? 7.694 4.007 -7.622 1.00 92.75 71 PHE A C 1
ATOM 589 O O . PHE A 1 71 ? 8.769 3.830 -8.185 1.00 92.75 71 PHE A O 1
ATOM 596 N N . ALA A 1 72 ? 7.510 5.034 -6.785 1.00 93.25 72 ALA A N 1
ATOM 597 C CA . ALA A 1 72 ? 8.501 6.096 -6.579 1.00 93.25 72 ALA A CA 1
ATOM 598 C C . ALA A 1 72 ? 9.817 5.624 -5.923 1.00 93.25 72 ALA A C 1
ATOM 600 O O . ALA A 1 72 ? 10.784 6.380 -5.867 1.00 93.25 72 ALA A O 1
ATOM 601 N N . LEU A 1 73 ? 9.860 4.398 -5.398 1.00 94.25 73 LEU A N 1
ATOM 602 C CA . LEU A 1 73 ? 11.041 3.800 -4.778 1.00 94.25 73 LEU A CA 1
ATOM 603 C C . LEU A 1 73 ? 11.745 2.793 -5.694 1.00 94.25 73 LEU A C 1
ATOM 605 O O . LEU A 1 73 ? 12.838 2.353 -5.344 1.00 94.25 73 LEU A O 1
ATOM 609 N N . GLN A 1 74 ? 11.167 2.443 -6.852 1.00 91.38 74 GLN A N 1
ATOM 610 C CA . GLN A 1 74 ? 11.628 1.317 -7.675 1.00 91.38 74 GLN A CA 1
ATOM 611 C C . GLN A 1 74 ? 13.114 1.403 -8.059 1.00 91.38 74 GLN A C 1
ATOM 613 O O . GLN A 1 74 ? 13.836 0.413 -7.984 1.00 91.38 74 GLN A O 1
ATOM 618 N N . ASN A 1 75 ? 13.601 2.606 -8.377 1.00 91.50 75 ASN A N 1
ATOM 619 C CA . ASN A 1 75 ? 14.986 2.833 -8.801 1.00 91.50 75 ASN A CA 1
ATOM 620 C C . ASN A 1 75 ? 15.998 2.749 -7.642 1.00 91.50 75 ASN A C 1
ATOM 622 O O . ASN A 1 75 ? 17.203 2.789 -7.873 1.00 91.50 75 ASN A O 1
ATOM 626 N N . GLY A 1 76 ? 15.525 2.667 -6.396 1.00 92.44 76 GLY A N 1
ATOM 627 C CA . GLY A 1 76 ? 16.347 2.537 -5.192 1.00 92.44 76 GLY A CA 1
ATOM 628 C C . GLY A 1 76 ? 16.290 1.149 -4.554 1.00 92.44 76 GLY A C 1
ATOM 629 O O . GLY A 1 76 ? 16.757 0.988 -3.428 1.00 92.44 76 GLY A O 1
ATOM 630 N N . VAL A 1 77 ? 15.682 0.166 -5.222 1.00 93.19 77 VAL A N 1
ATOM 631 C CA . VAL A 1 77 ? 15.508 -1.182 -4.675 1.00 93.19 77 VAL A CA 1
ATOM 632 C C . VAL A 1 77 ? 16.837 -1.932 -4.647 1.00 93.19 77 VAL A C 1
ATOM 634 O O . VAL A 1 77 ? 17.527 -2.051 -5.658 1.00 93.19 77 VAL A O 1
ATOM 637 N 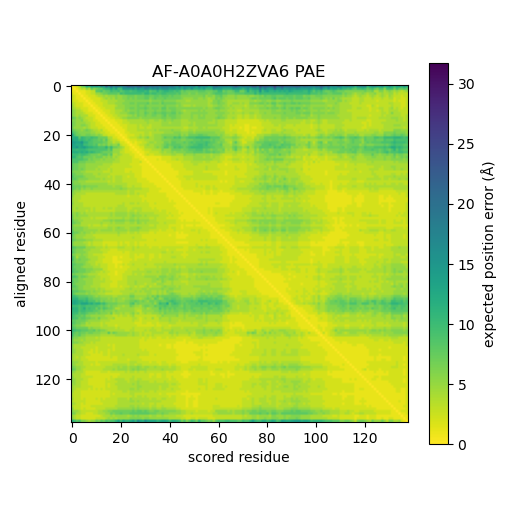N . ASP A 1 78 ? 17.170 -2.498 -3.488 1.00 95.06 78 ASP A N 1
ATOM 638 C CA . ASP A 1 78 ? 18.231 -3.496 -3.387 1.00 95.06 78 ASP A CA 1
ATOM 639 C C . ASP A 1 78 ? 17.722 -4.830 -3.950 1.00 95.06 78 ASP A C 1
ATOM 641 O O . ASP A 1 78 ? 16.901 -5.522 -3.342 1.00 95.06 78 ASP A O 1
ATOM 645 N N . LEU A 1 79 ? 18.210 -5.183 -5.138 1.00 93.56 79 LEU A N 1
ATOM 646 C CA . LEU A 1 79 ? 17.771 -6.372 -5.864 1.00 93.56 79 LEU A CA 1
ATOM 647 C C . LEU A 1 79 ? 18.186 -7.684 -5.190 1.00 93.56 79 LEU A C 1
ATOM 649 O O . LEU A 1 79 ? 17.491 -8.685 -5.347 1.00 93.56 79 LEU A O 1
ATOM 653 N N . GLN A 1 80 ? 19.274 -7.699 -4.414 1.00 95.00 80 GLN A N 1
ATOM 654 C CA . GLN A 1 80 ? 19.677 -8.899 -3.673 1.00 95.00 80 GLN A CA 1
A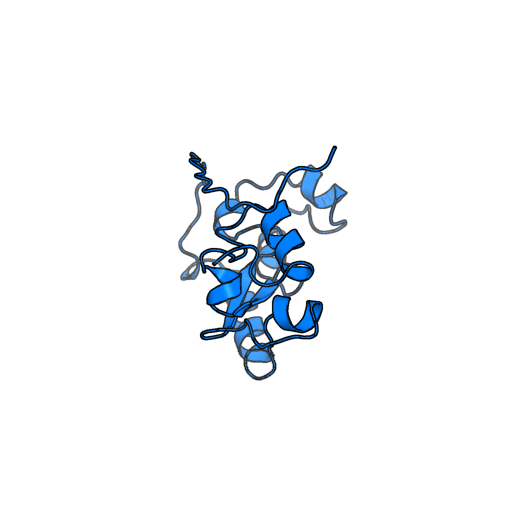TOM 655 C C . GLN A 1 80 ? 18.739 -9.141 -2.492 1.00 95.00 80 GLN A C 1
ATOM 657 O O . GLN A 1 80 ? 18.334 -10.278 -2.242 1.00 95.00 80 GLN A O 1
ATOM 662 N N . MET A 1 81 ? 18.357 -8.072 -1.786 1.00 95.19 81 MET A N 1
ATOM 663 C CA . MET A 1 81 ? 17.337 -8.153 -0.741 1.00 95.19 81 MET A CA 1
ATOM 664 C C . MET A 1 81 ? 15.982 -8.566 -1.317 1.00 95.19 81 MET A C 1
ATOM 666 O O . MET A 1 81 ? 15.293 -9.394 -0.717 1.00 95.19 81 MET A O 1
ATOM 670 N N . LEU A 1 82 ? 15.619 -8.019 -2.481 1.00 93.25 82 LEU A N 1
ATOM 671 C CA . LEU A 1 82 ? 14.372 -8.359 -3.152 1.00 93.25 82 LEU A CA 1
ATOM 672 C C . LEU A 1 82 ? 14.337 -9.832 -3.559 1.00 93.25 82 LEU A C 1
ATOM 674 O O . LEU A 1 82 ? 13.390 -10.518 -3.196 1.00 93.25 82 LEU A O 1
ATOM 678 N N . GLU A 1 83 ? 15.379 -10.335 -4.224 1.00 92.38 83 GLU A N 1
ATOM 679 C CA . GLU A 1 83 ? 15.484 -11.743 -4.631 1.00 92.38 83 GLU A CA 1
ATOM 680 C C . GLU A 1 83 ? 15.398 -12.698 -3.436 1.00 92.38 83 GLU A C 1
ATOM 682 O O . GLU A 1 83 ? 14.790 -13.763 -3.517 1.00 92.38 83 GLU A O 1
ATOM 687 N N . HIS A 1 84 ? 15.980 -12.315 -2.296 1.00 94.50 84 HIS A N 1
ATOM 688 C CA . HIS A 1 84 ? 15.914 -13.126 -1.085 1.00 94.50 84 HIS A CA 1
ATOM 689 C C . HIS A 1 84 ? 14.481 -13.282 -0.551 1.00 94.50 84 HIS A C 1
ATOM 691 O O . HIS A 1 84 ? 14.123 -14.351 -0.054 1.00 94.50 84 HIS A O 1
ATOM 697 N N . GLN A 1 85 ? 13.667 -12.226 -0.635 1.00 93.25 85 GLN A N 1
ATOM 698 C CA . GLN A 1 85 ? 12.286 -12.229 -0.142 1.00 93.25 85 GLN A CA 1
ATOM 699 C C . GLN A 1 85 ? 11.280 -12.728 -1.188 1.00 93.25 85 GLN A C 1
ATOM 701 O O . GLN A 1 85 ? 10.310 -13.399 -0.835 1.00 93.25 85 GLN A O 1
ATOM 706 N N . TYR A 1 86 ? 11.530 -12.432 -2.463 1.00 90.56 86 TYR A N 1
ATOM 707 C CA . TYR A 1 86 ? 10.692 -12.763 -3.611 1.00 90.56 86 TYR A CA 1
ATOM 708 C C . TYR A 1 86 ? 11.571 -13.396 -4.704 1.00 90.56 86 TYR A C 1
ATOM 710 O O . TYR A 1 86 ? 12.015 -12.700 -5.619 1.00 90.56 86 TYR A O 1
ATOM 718 N N . PRO A 1 87 ? 11.849 -14.711 -4.618 1.00 91.62 87 PRO A N 1
ATOM 719 C CA . PRO A 1 87 ? 12.716 -15.385 -5.581 1.00 91.62 87 PRO A CA 1
ATOM 720 C C . PRO A 1 87 ? 12.213 -15.251 -7.026 1.00 91.62 87 PRO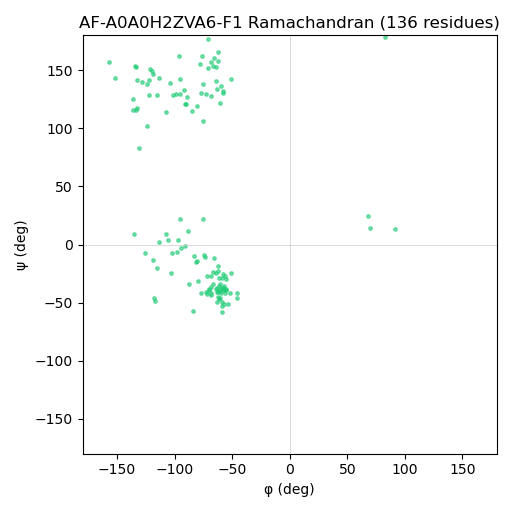 A C 1
ATOM 722 O O . PRO A 1 87 ? 11.043 -15.527 -7.306 1.00 91.62 87 PRO A O 1
ATOM 725 N N . GLY A 1 88 ? 13.106 -14.877 -7.944 1.00 88.75 88 GLY A N 1
ATOM 726 C CA . GLY A 1 88 ? 12.829 -14.639 -9.361 1.00 88.75 88 GLY A CA 1
ATOM 727 C C . GLY A 1 88 ? 12.465 -13.196 -9.727 1.00 88.75 88 GLY A C 1
ATOM 728 O O . GLY A 1 88 ? 11.971 -12.979 -10.832 1.00 88.75 88 GLY A O 1
ATOM 729 N N . VAL A 1 89 ? 12.677 -12.229 -8.828 1.00 88.88 89 VAL A N 1
ATOM 730 C CA . VAL A 1 89 ? 12.301 -10.812 -9.012 1.00 88.88 89 VAL A CA 1
ATOM 731 C C . VAL A 1 89 ? 13.518 -9.871 -8.984 1.00 88.88 89 VAL A C 1
ATOM 733 O O . VAL A 1 89 ? 13.423 -8.723 -9.409 1.00 88.88 89 VAL A O 1
ATOM 736 N N . GLY A 1 90 ? 14.694 -10.330 -8.544 1.00 86.69 90 GLY A N 1
ATOM 737 C CA . GLY A 1 90 ? 15.905 -9.506 -8.407 1.00 86.69 90 GLY A CA 1
ATOM 738 C C . GLY A 1 90 ? 16.640 -9.162 -9.706 1.00 86.69 90 GLY A C 1
ATOM 739 O O . GLY A 1 90 ? 17.837 -8.877 -9.668 1.00 86.69 90 GLY A O 1
ATOM 740 N N . ASP A 1 91 ? 15.968 -9.216 -10.851 1.00 87.62 91 ASP A N 1
ATOM 741 C CA . ASP A 1 91 ? 16.534 -8.840 -12.143 1.00 87.62 91 ASP A CA 1
ATOM 742 C C . ASP A 1 91 ? 16.262 -7.347 -12.433 1.00 87.62 91 ASP A C 1
ATOM 744 O O . ASP A 1 91 ? 15.095 -6.942 -12.490 1.00 87.62 91 ASP A O 1
ATOM 748 N N . PRO A 1 92 ? 17.303 -6.510 -12.627 1.00 85.50 92 PRO A N 1
ATOM 749 C CA . PRO A 1 92 ? 17.130 -5.077 -12.880 1.00 85.50 92 PRO A CA 1
ATOM 750 C C . PRO A 1 92 ? 16.285 -4.776 -14.123 1.00 85.50 92 PRO A C 1
ATOM 752 O O . PRO A 1 92 ? 15.612 -3.748 -14.154 1.00 85.50 92 PRO A O 1
ATOM 755 N N . ASP A 1 93 ? 16.288 -5.662 -15.122 1.00 86.38 93 ASP A N 1
ATOM 756 C CA . ASP A 1 93 ? 15.570 -5.439 -16.379 1.00 86.38 93 ASP A CA 1
ATOM 757 C C . ASP A 1 93 ? 14.068 -5.764 -16.273 1.00 86.38 93 ASP A C 1
ATOM 759 O O . ASP A 1 93 ? 13.284 -5.380 -17.145 1.00 86.38 93 ASP A O 1
ATOM 763 N N . SER A 1 94 ? 13.639 -6.454 -15.209 1.00 87.75 94 SER A N 1
ATOM 764 C CA . SER A 1 94 ? 12.245 -6.881 -15.017 1.00 87.75 94 SER A CA 1
ATOM 765 C C . SER A 1 94 ? 11.614 -6.450 -13.691 1.00 87.75 94 SER A C 1
ATOM 767 O O . SER A 1 94 ? 10.392 -6.558 -13.543 1.00 87.75 94 SER A O 1
ATOM 769 N N . VAL A 1 95 ? 12.384 -5.876 -12.758 1.00 87.69 95 VAL A N 1
ATOM 770 C CA . VAL A 1 95 ? 11.865 -5.397 -11.465 1.00 87.69 95 VAL A CA 1
ATOM 771 C C . VAL A 1 95 ? 10.736 -4.369 -11.625 1.00 87.69 95 VAL A C 1
ATOM 773 O O . VAL A 1 95 ? 9.737 -4.453 -10.914 1.00 87.69 95 VAL A O 1
ATOM 776 N N . GLY A 1 96 ? 10.824 -3.460 -12.604 1.00 86.38 96 GLY A N 1
ATOM 777 C CA . GLY A 1 96 ? 9.761 -2.483 -12.888 1.00 86.38 96 GLY A CA 1
ATOM 778 C C . GLY A 1 96 ? 8.444 -3.148 -13.306 1.00 86.38 96 GLY A C 1
ATOM 779 O O . GLY A 1 96 ? 7.372 -2.786 -12.820 1.00 86.38 96 GLY A O 1
ATOM 780 N N . ALA A 1 97 ? 8.520 -4.203 -14.125 1.00 87.81 97 ALA A N 1
ATOM 781 C CA . ALA A 1 97 ? 7.349 -4.989 -14.506 1.00 87.81 97 ALA A CA 1
ATOM 782 C C . ALA A 1 97 ? 6.711 -5.682 -13.296 1.00 87.81 97 ALA A C 1
ATOM 784 O O . ALA A 1 97 ? 5.487 -5.760 -13.213 1.00 87.81 97 ALA A O 1
ATOM 785 N N . TRP A 1 98 ? 7.517 -6.174 -12.349 1.00 92.31 98 TRP A N 1
ATOM 786 C CA . TRP A 1 98 ? 6.999 -6.766 -11.118 1.00 92.31 98 TRP A CA 1
ATOM 787 C C . TRP A 1 98 ? 6.336 -5.727 -10.207 1.00 92.31 98 TRP A C 1
ATOM 789 O O . TRP A 1 98 ? 5.235 -5.988 -9.708 1.00 92.31 98 TRP A O 1
ATOM 799 N N . VAL A 1 99 ? 6.958 -4.553 -10.033 1.00 91.44 99 VAL A N 1
ATOM 800 C CA . VAL A 1 99 ? 6.424 -3.446 -9.219 1.00 91.44 99 VAL A CA 1
ATOM 801 C C . VAL A 1 99 ? 5.036 -3.029 -9.706 1.00 91.44 99 VAL A C 1
ATOM 803 O O . VAL A 1 99 ? 4.138 -2.860 -8.884 1.00 91.44 99 VAL A O 1
ATOM 806 N N . GLU A 1 100 ? 4.824 -2.948 -11.019 1.00 91.06 100 GLU A N 1
ATOM 807 C CA . GLU A 1 100 ? 3.532 -2.591 -11.625 1.00 91.06 100 GLU A CA 1
ATOM 808 C C . GLU A 1 100 ? 2.603 -3.808 -11.868 1.00 91.06 100 GLU A C 1
ATOM 810 O O . GLU A 1 100 ? 1.570 -3.699 -12.538 1.00 91.06 100 GLU A O 1
ATOM 815 N N . SER A 1 101 ? 2.925 -4.990 -11.322 1.00 88.88 101 SER A N 1
ATOM 816 C CA . SER A 1 101 ? 2.149 -6.224 -11.527 1.00 88.88 101 SER A CA 1
ATOM 817 C C . SER A 1 101 ? 1.136 -6.515 -10.421 1.00 88.88 101 SER A C 1
ATOM 819 O O . SER A 1 101 ? 1.259 -6.082 -9.279 1.00 88.88 101 SER A O 1
ATOM 821 N N . ALA A 1 102 ? 0.176 -7.394 -10.728 1.00 86.00 102 ALA A N 1
ATOM 822 C CA . ALA A 1 102 ? -0.802 -7.916 -9.769 1.00 86.00 102 ALA A CA 1
ATOM 823 C C . ALA A 1 102 ? -0.192 -8.472 -8.466 1.00 86.00 102 ALA A C 1
ATOM 825 O O . ALA A 1 102 ? -0.883 -8.523 -7.455 1.00 86.00 102 ALA A O 1
ATOM 826 N N . GLN A 1 103 ? 1.074 -8.902 -8.482 1.00 88.75 103 GLN A N 1
ATOM 827 C CA . GLN A 1 103 ? 1.751 -9.442 -7.300 1.00 88.75 103 GLN A CA 1
ATOM 828 C C . GLN A 1 103 ? 2.091 -8.360 -6.270 1.00 88.75 103 GLN A C 1
ATOM 830 O O . GLN A 1 103 ? 2.147 -8.654 -5.083 1.00 88.75 103 GLN A O 1
ATOM 835 N N . ASN A 1 104 ? 2.272 -7.116 -6.714 1.00 94.31 104 ASN A N 1
ATOM 836 C CA . ASN A 1 104 ? 2.533 -5.966 -5.858 1.00 94.31 104 ASN A CA 1
ATOM 837 C C . ASN A 1 104 ? 1.299 -5.056 -5.744 1.00 94.31 104 ASN A C 1
ATOM 839 O O . ASN A 1 104 ? 1.373 -4.008 -5.121 1.00 94.31 104 ASN A O 1
ATOM 843 N N . LEU A 1 105 ? 0.147 -5.410 -6.320 1.00 95.94 105 LEU A N 1
ATOM 844 C CA . LEU A 1 105 ? -1.004 -4.509 -6.401 1.00 95.94 105 LEU A CA 1
ATOM 845 C C . LEU A 1 105 ? -2.206 -5.018 -5.611 1.00 95.94 105 LEU A C 1
ATOM 847 O O . LEU A 1 105 ? -2.704 -6.121 -5.826 1.00 95.94 105 LEU A O 1
ATOM 851 N N . THR A 1 106 ? -2.750 -4.151 -4.762 1.00 97.50 106 THR A N 1
ATOM 852 C CA . THR A 1 106 ? -3.967 -4.421 -3.993 1.00 97.50 106 THR A CA 1
ATOM 853 C C . THR A 1 106 ? -4.935 -3.249 -4.064 1.00 97.50 106 THR A C 1
ATOM 855 O O . THR A 1 106 ? -4.533 -2.103 -4.256 1.00 97.50 106 THR A O 1
ATOM 858 N N . TYR A 1 107 ? -6.231 -3.518 -3.926 1.00 98.31 107 TYR A N 1
ATOM 859 C CA . TYR A 1 107 ? -7.239 -2.463 -3.884 1.00 98.31 107 TYR A CA 1
ATOM 860 C C . TYR A 1 107 ? -7.578 -2.096 -2.452 1.00 98.31 107 TYR A C 1
ATOM 862 O O . TYR A 1 107 ? -8.009 -2.942 -1.673 1.00 98.31 107 TYR A O 1
ATOM 870 N N . TYR A 1 108 ? -7.539 -0.807 -2.149 1.00 98.50 108 TYR A N 1
ATOM 871 C CA . TYR A 1 108 ? -8.142 -0.251 -0.946 1.00 98.50 108 TYR A CA 1
ATOM 872 C C . TYR A 1 108 ? -9.210 0.767 -1.332 1.00 98.50 108 TYR A C 1
ATOM 874 O O . TYR A 1 108 ? -9.122 1.421 -2.368 1.00 98.50 108 TYR A O 1
ATOM 882 N N . CYS A 1 109 ? -10.256 0.919 -0.519 1.00 98.12 109 CYS A N 1
ATOM 883 C CA . CYS A 1 109 ? -11.090 2.114 -0.641 1.00 98.12 109 CYS A CA 1
ATOM 884 C C . CYS A 1 109 ? -10.281 3.334 -0.190 1.00 98.12 109 CYS A C 1
ATOM 886 O O . CYS A 1 109 ? -9.365 3.195 0.617 1.00 98.12 109 CYS A O 1
ATOM 888 N N . ARG A 1 110 ? -10.650 4.533 -0.645 1.00 97.94 110 ARG A N 1
ATOM 889 C CA . ARG A 1 110 ? -9.956 5.782 -0.292 1.00 97.94 110 ARG A CA 1
ATOM 890 C C . ARG A 1 110 ? -9.655 5.905 1.206 1.00 97.94 110 ARG A C 1
ATOM 892 O O . ARG A 1 110 ? -8.559 6.333 1.550 1.00 97.94 110 ARG A O 1
ATOM 899 N N . TRP A 1 111 ? -10.596 5.520 2.076 1.00 96.56 111 TRP A N 1
ATOM 900 C CA . TRP A 1 111 ? -10.380 5.506 3.528 1.00 96.56 111 TRP A CA 1
ATOM 901 C C . TRP A 1 111 ? -9.208 4.610 3.958 1.00 96.56 111 TRP A C 1
ATOM 903 O O . TRP A 1 111 ? -8.239 5.114 4.509 1.00 96.56 111 TRP A O 1
ATOM 913 N N . HIS A 1 112 ? -9.235 3.316 3.632 1.00 97.81 112 HIS A N 1
ATOM 914 C CA . HIS A 1 112 ? -8.154 2.389 3.994 1.00 97.81 112 HIS A CA 1
ATOM 915 C C . HIS A 1 112 ? -6.874 2.582 3.168 1.00 97.81 112 HIS A C 1
ATOM 917 O O . HIS A 1 112 ? -5.838 2.022 3.505 1.00 97.81 112 HIS A O 1
ATOM 923 N N . HIS A 1 113 ? -6.920 3.369 2.092 1.00 98.38 113 HIS A N 1
ATOM 924 C CA . HIS A 1 113 ? -5.733 3.725 1.326 1.00 98.38 113 HIS A CA 1
ATOM 925 C C . HIS A 1 113 ? -5.007 4.928 1.947 1.00 98.38 113 HIS A C 1
ATOM 927 O O . HIS A 1 113 ? -3.833 4.838 2.292 1.00 98.38 113 HIS A O 1
ATOM 933 N N . ARG A 1 114 ? -5.709 6.061 2.097 1.00 97.19 114 ARG A N 1
ATOM 934 C CA . ARG A 1 114 ? -5.122 7.379 2.417 1.00 97.19 114 ARG A CA 1
ATOM 935 C C . ARG A 1 114 ? -5.885 8.162 3.494 1.00 97.19 114 ARG A C 1
ATOM 937 O O . ARG A 1 114 ? -5.653 9.357 3.658 1.00 97.19 114 ARG A O 1
ATOM 944 N N . GLY A 1 115 ? -6.854 7.540 4.164 1.00 95.69 115 GLY A N 1
ATOM 945 C CA . GLY A 1 115 ? -7.501 8.115 5.345 1.00 95.69 115 GLY A CA 1
ATOM 946 C C . GLY A 1 115 ? -6.563 8.124 6.560 1.00 95.69 115 GLY A C 1
ATOM 947 O O . GLY A 1 115 ? -5.456 7.600 6.472 1.00 95.69 115 GLY A O 1
ATOM 948 N N . PRO A 1 116 ? -6.988 8.683 7.706 1.00 92.69 116 PRO A N 1
ATOM 949 C CA . PRO A 1 116 ? -6.205 8.700 8.946 1.00 92.69 116 PRO A CA 1
ATOM 950 C C . PRO A 1 116 ? -5.674 7.320 9.377 1.00 92.69 116 PRO A C 1
ATOM 952 O O . PRO A 1 116 ? -4.506 7.221 9.740 1.00 92.69 116 PRO A O 1
ATOM 955 N N . GLY A 1 117 ? -6.499 6.269 9.265 1.00 94.12 117 GLY A N 1
ATOM 956 C CA . GLY A 1 117 ? -6.128 4.850 9.439 1.00 94.12 117 GLY A CA 1
ATOM 957 C C . GLY A 1 117 ? -5.804 4.127 8.123 1.00 94.12 117 GLY A C 1
ATOM 958 O O . GLY A 1 117 ? -5.967 2.923 7.975 1.00 94.12 117 GLY A O 1
ATOM 959 N N . GLY A 1 118 ? -5.453 4.871 7.074 1.00 96.75 118 GLY A N 1
ATOM 960 C CA . GLY A 1 118 ? -5.096 4.296 5.781 1.00 96.75 118 GLY A CA 1
ATOM 961 C C . GLY A 1 118 ? -3.680 3.726 5.787 1.00 96.75 118 GLY A C 1
ATOM 962 O O . GLY A 1 118 ? -2.822 4.204 6.528 1.00 96.75 118 GLY A O 1
ATOM 963 N N . VAL A 1 119 ? -3.407 2.768 4.898 1.00 97.56 119 VAL A N 1
ATOM 964 C CA . VAL A 1 119 ? -2.092 2.111 4.762 1.00 97.56 119 VAL A CA 1
ATOM 965 C C . VAL A 1 119 ? -0.939 3.095 4.502 1.00 97.56 119 VAL A C 1
ATOM 967 O O . VAL A 1 119 ? 0.194 2.831 4.888 1.00 97.56 119 VAL A O 1
ATOM 970 N N . HIS A 1 120 ? -1.215 4.258 3.900 1.00 96.31 120 HIS A N 1
ATOM 971 C CA . HIS A 1 120 ? -0.219 5.320 3.706 1.00 96.31 120 HIS A CA 1
ATOM 972 C C . HIS A 1 120 ? -0.017 6.250 4.915 1.00 96.31 120 HIS A C 1
ATOM 974 O O . HIS A 1 120 ? 0.877 7.097 4.883 1.00 96.31 120 HIS A O 1
ATOM 980 N N . CYS A 1 121 ? -0.864 6.169 5.942 1.00 94.69 121 CYS A N 1
ATOM 981 C CA . CYS A 1 121 ? -0.898 7.126 7.051 1.00 94.69 121 CYS A CA 1
ATOM 982 C C . CYS A 1 121 ? -0.593 6.479 8.403 1.00 94.69 121 CYS A C 1
ATOM 984 O O . CYS A 1 121 ? 0.193 7.027 9.181 1.00 94.69 121 CYS A O 1
ATOM 986 N N . ALA A 1 122 ? -1.206 5.330 8.683 1.00 95.50 122 ALA A N 1
ATOM 987 C CA . ALA A 1 122 ? -0.971 4.579 9.904 1.00 95.50 122 ALA A CA 1
ATOM 988 C C . ALA A 1 122 ? 0.420 3.929 9.887 1.00 95.50 122 ALA A C 1
ATOM 990 O O . ALA A 1 122 ? 0.965 3.603 8.829 1.00 95.50 122 ALA A O 1
ATOM 991 N N . SER A 1 123 ? 1.008 3.714 11.068 1.00 94.62 123 SER A N 1
ATOM 992 C CA . SER A 1 123 ? 2.179 2.839 11.140 1.00 94.62 123 SER A CA 1
ATOM 993 C C . SER A 1 123 ? 1.764 1.419 10.740 1.00 94.62 123 SER A C 1
ATOM 995 O O . SER A 1 123 ? 0.612 1.030 10.927 1.00 94.62 123 SER A O 1
ATOM 997 N N . SER A 1 124 ? 2.694 0.619 10.212 1.00 94.88 124 SER A N 1
ATOM 998 C CA . SER A 1 124 ? 2.370 -0.743 9.760 1.00 94.88 124 SER A CA 1
ATOM 999 C C . SER A 1 124 ? 1.720 -1.597 10.862 1.00 94.88 124 SER A C 1
ATOM 1001 O O . SER A 1 124 ? 0.779 -2.338 10.586 1.00 94.88 124 SER A O 1
ATOM 1003 N N . ALA A 1 125 ? 2.175 -1.454 12.112 1.00 95.94 125 ALA A N 1
ATOM 1004 C CA . ALA A 1 125 ? 1.613 -2.179 13.248 1.00 95.94 125 ALA A CA 1
ATOM 1005 C C . ALA A 1 125 ? 0.200 -1.699 13.614 1.00 95.94 125 ALA A C 1
ATOM 1007 O O . ALA A 1 125 ? -0.651 -2.525 13.945 1.00 95.94 125 ALA A O 1
ATOM 1008 N N . ASP A 1 126 ? -0.068 -0.393 13.526 1.00 96.12 126 ASP A N 1
ATOM 1009 C CA . ASP A 1 126 ? -1.393 0.147 13.840 1.00 96.12 126 ASP A CA 1
ATOM 1010 C C . ASP A 1 126 ? -2.410 -0.221 12.750 1.00 96.12 126 ASP A C 1
ATOM 1012 O O . ASP A 1 126 ? -3.502 -0.681 13.076 1.00 96.12 126 ASP A O 1
ATOM 1016 N N . PHE A 1 127 ? -2.022 -0.129 11.469 1.00 96.81 127 PHE A N 1
ATOM 1017 C CA . PHE A 1 127 ? -2.857 -0.570 10.344 1.00 96.81 127 PHE A CA 1
ATOM 1018 C C . PHE A 1 127 ? -3.200 -2.063 10.445 1.00 96.81 127 PHE A C 1
ATOM 1020 O O . PHE A 1 127 ? -4.335 -2.478 10.212 1.00 96.81 127 PHE A O 1
ATOM 1027 N N . GLU A 1 128 ? -2.233 -2.901 10.832 1.00 97.19 128 GLU A N 1
ATOM 1028 C CA . GLU A 1 128 ? -2.489 -4.311 11.136 1.00 97.19 128 GLU A CA 1
ATOM 1029 C C . GLU A 1 128 ? -3.482 -4.450 12.303 1.00 97.19 128 GLU A C 1
ATOM 1031 O O . GLU A 1 128 ? -4.458 -5.193 12.192 1.00 97.19 128 GLU A O 1
ATOM 1036 N N . GLY A 1 129 ? -3.289 -3.691 13.384 1.00 96.81 129 GLY A N 1
ATOM 1037 C CA . GLY A 1 129 ? -4.170 -3.676 14.553 1.00 96.81 129 GLY A CA 1
ATOM 1038 C C . GLY A 1 129 ? -5.626 -3.314 14.238 1.00 96.81 129 GLY A C 1
ATOM 1039 O O . GLY A 1 129 ? -6.540 -3.932 14.795 1.00 96.81 129 GLY A O 1
ATOM 1040 N N . GLU A 1 130 ? -5.864 -2.390 13.302 1.00 95.94 130 GLU A N 1
ATOM 1041 C CA . GLU A 1 130 ? -7.208 -1.978 12.861 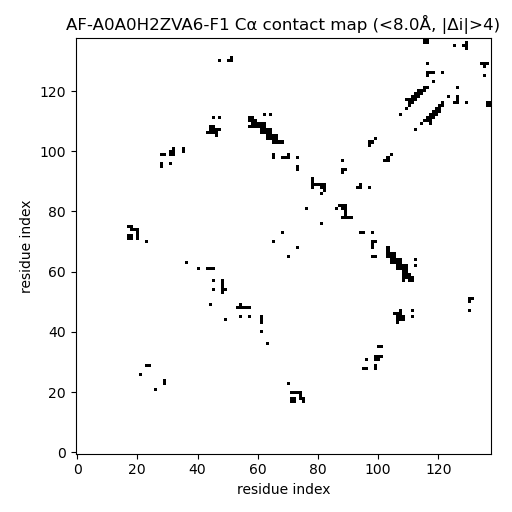1.00 95.94 130 GLU A CA 1
ATOM 1042 C C . GLU A 1 130 ? -8.051 -3.142 12.314 1.00 95.94 130 GLU A C 1
ATOM 1044 O O . GLU A 1 130 ? -9.281 -3.117 12.406 1.00 95.94 130 GLU A O 1
ATOM 1049 N N . HIS A 1 131 ? -7.421 -4.212 11.815 1.00 96.56 131 HIS A N 1
ATOM 1050 C CA . HIS A 1 131 ? -8.140 -5.405 11.352 1.00 96.56 131 HIS A CA 1
ATOM 1051 C C . HIS A 1 131 ? -8.833 -6.165 12.493 1.00 96.56 131 HIS A C 1
ATOM 1053 O O . HIS A 1 131 ? -9.793 -6.899 12.252 1.00 96.56 131 HIS A O 1
ATOM 1059 N N . PHE A 1 132 ? -8.355 -5.999 13.728 1.00 96.25 132 PHE A N 1
ATOM 1060 C CA . PHE A 1 132 ? -8.822 -6.737 14.903 1.00 96.25 132 PHE A CA 1
ATOM 1061 C C . PHE A 1 132 ? -9.491 -5.835 15.946 1.00 96.25 132 PHE A C 1
ATOM 1063 O O . PHE A 1 132 ? -10.264 -6.322 16.773 1.00 96.25 132 PHE A O 1
ATOM 1070 N N . VAL A 1 133 ? -9.228 -4.526 15.901 1.00 94.62 133 VAL A N 1
ATOM 1071 C CA . VAL A 1 133 ? -9.773 -3.531 16.829 1.00 94.62 133 VAL A CA 1
ATOM 1072 C C . VAL A 1 133 ? -10.496 -2.447 16.034 1.00 94.62 133 VAL A C 1
ATOM 1074 O O . VAL A 1 133 ? -9.885 -1.557 15.449 1.00 94.62 133 VAL A O 1
ATOM 1077 N N . ARG A 1 134 ? -11.830 -2.520 16.018 1.00 89.25 134 ARG A N 1
ATOM 1078 C CA . ARG A 1 134 ? -12.671 -1.540 15.317 1.00 89.25 134 ARG A CA 1
ATOM 1079 C C . ARG A 1 134 ? -12.512 -0.148 15.921 1.00 89.25 134 ARG A C 1
ATOM 1081 O O . ARG A 1 134 ? -12.628 0.003 17.135 1.00 89.25 134 ARG A O 1
ATOM 1088 N N . GLY A 1 135 ? -12.339 0.854 15.060 1.00 88.00 135 GLY A N 1
ATOM 1089 C CA . GLY A 1 135 ? -12.215 2.251 15.478 1.00 88.00 135 GLY A CA 1
ATOM 1090 C C . GLY A 1 135 ? -10.930 2.557 16.248 1.00 88.00 135 GLY A C 1
ATOM 1091 O O . GLY A 1 135 ? -10.924 3.494 17.038 1.00 88.00 135 GLY A O 1
ATOM 1092 N N . LEU A 1 136 ? -9.867 1.764 16.051 1.00 93.75 136 LEU A N 1
ATOM 1093 C CA . LEU A 1 136 ? -8.554 2.033 16.646 1.00 93.75 136 LEU A CA 1
ATOM 1094 C C . LEU A 1 136 ? -7.990 3.387 16.183 1.00 93.75 136 LEU A C 1
ATOM 1096 O O . LEU A 1 136 ? -7.401 4.102 16.991 1.00 93.75 136 LEU A O 1
ATOM 1100 N N . ILE A 1 137 ? -8.202 3.748 14.913 1.00 93.81 137 ILE A N 1
ATOM 1101 C CA . ILE A 1 137 ? -7.875 5.063 14.355 1.00 93.81 137 ILE A CA 1
ATOM 1102 C C . ILE A 1 137 ? -9.143 5.664 13.735 1.00 93.81 137 ILE A C 1
ATOM 1104 O O . ILE A 1 137 ? -9.936 4.969 13.097 1.00 93.81 137 ILE A O 1
ATOM 1108 N N . SER A 1 138 ? -9.350 6.965 13.953 1.00 85.81 138 SER A N 1
ATOM 1109 C CA . SER A 1 138 ? -10.533 7.722 13.517 1.00 85.81 138 SER A CA 1
ATOM 1110 C C . SER A 1 138 ? -10.167 9.081 12.945 1.00 85.81 138 SER A C 1
ATOM 1112 O O . SER A 1 138 ? -9.308 9.740 13.574 1.00 85.81 138 SER A O 1
#

Organism: Mycobacterium avium (strain 104) (NCBI:txid243243)

Solvent-accessible surface area (backbone atoms only — not comparable to full-atom values): 8516 Å² total; per-residue (Å²): 141,81,84,76,93,76,89,81,92,82,86,88,86,84,87,82,88,68,46,82,70,77,63,64,90,74,40,89,37,44,62,50,35,50,51,49,46,70,73,41,56,90,78,60,61,35,47,68,27,64,73,58,74,47,58,88,80,64,40,74,62,79,42,82,40,53,73,81,52,47,77,65,42,58,82,63,61,59,38,69,63,42,25,73,77,44,77,93,47,43,46,85,92,48,36,62,53,47,48,38,26,77,91,22,50,44,39,22,17,40,32,52,37,69,26,75,52,2,69,79,57,30,55,74,67,55,44,56,46,43,66,80,36,84,78,72,56,123

Radius of gyration: 17.26 Å; Cα contacts (8 Å, |Δi|>4): 165; chains: 1; bounding box: 39×29×58 Å

pLDDT: mean 93.09, std 4.33, range [72.31, 98.5]

Mean predicted aligned error: 3.81 Å

Secondary structure (DSSP, 8-state):
--PPP----------PPPPP---GGG-TTHHHHHHHHHHHGGG---HHHHHHT--TT--S-EEEEESSS-GGGGGG--HHHHHHHSTT---TTTHHHHHTSTTTEEEEEHHHHHSTTSTTTS-HHHHHHHTTSTTS--